Protein AF-A0A3M1SWK0-F1 (afdb_monomer_lite)

Foldseek 3Di:
DDPVVVVVVVVVVVVVVVVVVVVVVVVVVVVVVCVVVVNFFFKWKFKFFLVLLVVVLVLLVVVVVLLPDPPLQQPDDPVSNVDDLDCVVVSVQSVVQVVVDVDRMTIGIDTNVVLVVVLVSCVVCQVRQVSSVRDPPPNVVRVNVRSVVTGGPDPPPPPPVPPDD

Sequence (165 aa):
MSRKRRQRSTAIRKRVEKKQREQAKAAKRKAKAARAAGELGGIVRMRLRRAAASGAVAQIAAFEERLSEKGAIRGWSLDDLAQDWGLS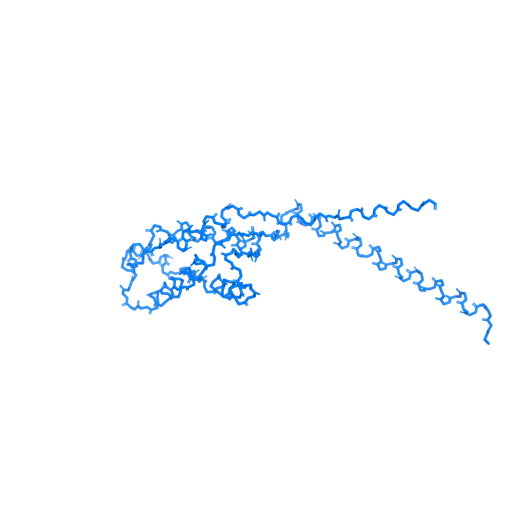WLRALLEEALRADPGDLLEVELPEVAKTELTDRLSVLDPAAPGLGIEWDEGLAEVAAAVRTAELLVEEDEEEDGAEG

Structure (mmCIF, N/CA/C/O backbone):
data_AF-A0A3M1SWK0-F1
#
_entry.id   AF-A0A3M1SWK0-F1
#
loop_
_atom_site.group_PDB
_atom_site.id
_atom_site.type_symbol
_atom_site.label_atom_id
_atom_site.label_alt_id
_atom_site.label_comp_id
_atom_site.label_asym_id
_atom_site.label_entity_id
_atom_site.label_seq_id
_atom_site.pdbx_PDB_ins_code
_atom_site.Cartn_x
_atom_site.Cartn_y
_atom_site.Cartn_z
_atom_site.occupancy
_atom_site.B_iso_or_equiv
_atom_site.auth_seq_id
_atom_site.auth_comp_id
_atom_site.auth_asym_id
_atom_site.auth_atom_id
_atom_site.pdbx_PDB_model_num
ATOM 1 N N . MET A 1 1 ? 48.286 -16.582 -41.135 1.00 54.12 1 MET A N 1
ATOM 2 C CA . MET A 1 1 ? 46.887 -17.076 -41.032 1.00 54.12 1 MET A CA 1
ATOM 3 C C . MET A 1 1 ? 46.121 -16.752 -42.313 1.00 54.12 1 MET A C 1
ATOM 5 O O . MET A 1 1 ? 46.119 -15.603 -42.729 1.00 54.12 1 MET A O 1
ATOM 9 N N . SER A 1 2 ? 45.490 -17.747 -42.947 1.00 53.59 2 SER A N 1
ATOM 10 C CA . SER A 1 2 ? 44.829 -17.602 -44.259 1.00 53.59 2 SER A CA 1
ATOM 11 C C . SER A 1 2 ? 43.528 -16.779 -44.196 1.00 53.59 2 SER A C 1
ATOM 13 O O . SER A 1 2 ? 42.690 -17.011 -43.320 1.00 53.59 2 SER A O 1
ATOM 15 N N . ARG A 1 3 ? 43.333 -15.852 -45.154 1.00 56.34 3 ARG A N 1
ATOM 16 C CA . ARG A 1 3 ? 42.149 -14.965 -45.292 1.00 56.34 3 ARG A CA 1
ATOM 17 C C . ARG A 1 3 ? 40.809 -15.724 -45.228 1.00 56.34 3 ARG A C 1
ATOM 19 O O . ARG A 1 3 ? 39.855 -15.219 -44.639 1.00 56.34 3 ARG A O 1
ATOM 26 N N . LYS A 1 4 ? 40.765 -16.975 -45.710 1.00 56.22 4 LYS A N 1
ATOM 27 C CA . LYS A 1 4 ? 39.582 -17.862 -45.648 1.00 56.22 4 LYS A CA 1
ATOM 28 C C . LYS A 1 4 ? 39.129 -18.201 -44.216 1.00 56.22 4 LYS A C 1
ATOM 30 O O . LYS A 1 4 ? 37.937 -18.381 -43.983 1.00 56.22 4 LYS A O 1
ATOM 35 N N . ARG A 1 5 ? 40.047 -18.271 -43.239 1.00 56.44 5 ARG A N 1
ATOM 36 C CA . ARG A 1 5 ? 39.720 -18.579 -41.829 1.00 56.44 5 ARG A CA 1
ATOM 37 C C . ARG A 1 5 ? 39.079 -17.383 -41.112 1.00 56.44 5 ARG A C 1
ATOM 39 O O . ARG A 1 5 ? 38.152 -17.573 -40.333 1.00 56.44 5 ARG A O 1
ATOM 46 N N . ARG A 1 6 ? 39.521 -16.157 -41.425 1.00 56.56 6 ARG A N 1
ATOM 47 C CA . ARG A 1 6 ? 38.941 -14.913 -40.880 1.00 56.56 6 ARG A CA 1
ATOM 48 C C . ARG A 1 6 ? 37.515 -14.665 -41.389 1.00 56.56 6 ARG A C 1
ATOM 50 O O . ARG A 1 6 ? 36.659 -14.344 -40.578 1.00 56.56 6 ARG A O 1
ATOM 57 N N . GLN A 1 7 ? 37.238 -14.909 -42.675 1.00 60.22 7 GLN A N 1
ATOM 58 C CA . GLN A 1 7 ? 35.884 -14.786 -43.248 1.00 60.22 7 GLN A CA 1
ATOM 59 C C . GLN A 1 7 ? 34.868 -15.783 -42.662 1.00 60.22 7 GLN A C 1
ATOM 61 O O . GLN A 1 7 ? 33.708 -15.434 -42.454 1.00 60.22 7 GLN A O 1
ATOM 66 N N . ARG A 1 8 ? 35.284 -17.023 -42.368 1.00 59.22 8 ARG A N 1
ATOM 67 C CA . ARG A 1 8 ? 34.397 -18.022 -41.742 1.00 59.22 8 ARG A CA 1
ATOM 68 C C . ARG A 1 8 ? 34.037 -17.660 -40.294 1.00 59.22 8 ARG A C 1
ATOM 70 O O . ARG A 1 8 ? 32.902 -17.881 -39.889 1.00 59.22 8 ARG A O 1
ATOM 77 N N . SER A 1 9 ? 34.965 -17.062 -39.545 1.00 61.34 9 SER A N 1
ATOM 78 C CA . SER A 1 9 ? 34.740 -16.627 -38.157 1.00 61.34 9 SER A CA 1
ATOM 79 C C . SER A 1 9 ? 33.721 -15.479 -38.055 1.00 61.34 9 SER A C 1
ATOM 81 O O . SER A 1 9 ? 32.791 -15.536 -37.251 1.00 61.34 9 SER A O 1
ATOM 83 N N . THR A 1 10 ? 33.808 -14.479 -38.938 1.00 67.00 10 THR A N 1
ATOM 84 C CA . THR A 1 10 ? 32.836 -13.373 -38.986 1.00 67.00 10 THR A CA 1
ATOM 85 C C . THR A 1 10 ? 31.445 -13.817 -39.435 1.00 67.00 10 THR A C 1
ATOM 87 O O . THR A 1 10 ? 30.453 -13.326 -38.900 1.00 67.00 10 THR A O 1
ATOM 90 N N . ALA A 1 11 ? 31.343 -14.777 -40.359 1.00 70.69 11 ALA A N 1
ATOM 91 C CA . ALA A 1 11 ? 30.054 -15.330 -40.780 1.00 70.69 11 ALA A CA 1
ATOM 92 C C . ALA A 1 11 ? 29.336 -16.097 -39.652 1.00 70.69 11 ALA A C 1
ATOM 94 O O . ALA A 1 11 ? 28.117 -15.996 -39.516 1.00 70.69 11 ALA A O 1
ATOM 95 N N . ILE A 1 12 ? 30.083 -16.831 -38.819 1.00 71.50 12 ILE A N 1
ATOM 96 C CA . ILE A 1 12 ? 29.536 -17.528 -37.645 1.00 71.50 12 ILE A CA 1
ATOM 97 C C . ILE A 1 12 ? 29.065 -16.513 -36.599 1.00 71.50 12 ILE A C 1
ATOM 99 O O . ILE A 1 12 ? 27.934 -16.616 -36.128 1.00 71.50 12 ILE A O 1
ATOM 103 N N . ARG A 1 13 ? 29.875 -15.487 -36.303 1.00 70.44 13 ARG A N 1
ATOM 104 C CA . ARG A 1 13 ? 29.518 -14.427 -35.346 1.00 70.44 13 ARG A CA 1
ATOM 105 C C . ARG A 1 13 ? 28.229 -13.705 -35.744 1.00 70.44 13 ARG A C 1
ATOM 107 O O . ARG A 1 13 ? 27.320 -13.609 -34.928 1.00 70.44 13 ARG A O 1
ATOM 114 N N . LYS A 1 14 ? 28.096 -13.309 -37.016 1.00 75.12 14 LYS A N 1
ATOM 115 C CA . LYS A 1 14 ? 26.876 -12.662 -37.534 1.00 75.12 14 LYS A CA 1
ATOM 116 C C . LYS A 1 14 ? 25.635 -13.553 -37.428 1.00 75.12 14 LYS A C 1
ATOM 118 O O . LYS A 1 14 ? 24.549 -13.057 -37.151 1.00 75.12 14 LYS A O 1
ATOM 123 N N . ARG A 1 15 ? 25.773 -14.869 -37.632 1.00 77.69 15 ARG A N 1
ATOM 124 C CA . ARG A 1 15 ? 24.654 -15.818 -37.488 1.00 77.69 15 ARG A CA 1
ATOM 125 C C . ARG A 1 15 ? 24.228 -16.003 -36.035 1.00 77.69 15 ARG A C 1
ATOM 127 O O . ARG A 1 15 ? 23.032 -16.071 -35.777 1.00 77.69 15 ARG A O 1
ATOM 134 N N . VAL A 1 16 ? 25.182 -16.076 -35.108 1.00 73.94 16 VAL A N 1
ATOM 135 C CA . VAL A 1 16 ? 24.893 -16.161 -33.668 1.00 73.94 16 VAL A CA 1
ATOM 136 C C . VAL A 1 16 ? 24.201 -14.887 -33.192 1.00 73.94 16 VAL A C 1
ATOM 138 O O . VAL A 1 16 ? 23.164 -14.972 -32.547 1.00 73.94 16 VAL A O 1
ATOM 141 N N . GLU A 1 17 ? 24.708 -13.722 -33.591 1.00 74.44 17 GLU A N 1
ATOM 142 C CA . GLU A 1 17 ? 24.119 -12.430 -33.238 1.00 74.44 17 GLU A CA 1
ATOM 143 C C . GLU A 1 17 ? 22.707 -12.268 -33.820 1.00 74.44 17 GLU A C 1
ATOM 145 O O . GLU A 1 17 ? 21.780 -11.888 -33.109 1.00 74.44 17 GLU A O 1
ATOM 150 N N . LYS A 1 18 ? 22.500 -12.660 -35.085 1.00 81.50 18 LYS A N 1
ATOM 151 C CA . LYS A 1 18 ? 21.164 -12.692 -35.695 1.00 81.50 18 LYS A CA 1
ATOM 152 C C . LYS A 1 18 ? 20.212 -13.610 -34.923 1.00 81.50 18 LYS A C 1
ATOM 154 O O . LYS A 1 18 ? 19.096 -13.201 -34.620 1.00 81.50 18 LYS A O 1
ATOM 159 N N . LYS A 1 19 ? 20.659 -14.815 -34.556 1.00 79.25 19 LYS A N 1
ATOM 160 C CA . LYS A 1 19 ? 19.848 -15.780 -33.800 1.00 79.25 19 LYS A CA 1
ATOM 161 C C . LYS A 1 19 ? 19.494 -15.260 -32.402 1.00 79.25 19 LYS A C 1
ATOM 163 O O . LYS A 1 19 ? 18.366 -15.446 -31.965 1.00 79.25 19 LYS A O 1
ATOM 168 N N . GLN A 1 20 ? 20.420 -14.580 -31.726 1.00 71.25 20 GLN A N 1
ATOM 169 C CA . GLN A 1 20 ? 20.163 -13.938 -30.432 1.00 71.25 20 GLN A CA 1
ATOM 170 C C . GLN A 1 20 ? 19.154 -12.791 -30.556 1.00 71.25 20 GLN A C 1
ATOM 172 O O . GLN A 1 20 ? 18.222 -12.717 -29.760 1.00 71.25 20 GLN A O 1
ATOM 177 N N . ARG A 1 21 ? 19.268 -11.946 -31.590 1.00 75.00 21 ARG A N 1
ATOM 178 C CA . ARG A 1 21 ? 18.282 -10.886 -31.865 1.00 75.00 21 ARG A CA 1
ATOM 179 C C . ARG A 1 21 ? 16.893 -11.459 -32.156 1.00 75.00 21 ARG A C 1
ATOM 181 O O . ARG A 1 21 ? 15.901 -10.939 -31.658 1.00 75.00 21 ARG A O 1
ATOM 188 N N . GLU A 1 22 ? 16.802 -12.539 -32.929 1.00 79.19 22 GLU A N 1
ATOM 189 C CA . GLU A 1 22 ? 15.527 -13.216 -33.208 1.00 79.19 22 GLU A CA 1
ATOM 190 C C . GLU A 1 22 ? 14.927 -13.862 -31.951 1.00 79.19 22 GLU A C 1
ATOM 192 O O . GLU A 1 22 ? 13.721 -13.758 -31.731 1.00 79.19 22 GLU A O 1
ATOM 197 N N . GLN A 1 23 ? 15.753 -14.453 -31.083 1.00 69.62 23 GLN A N 1
ATOM 198 C CA . GLN A 1 23 ? 15.316 -14.979 -29.786 1.00 69.62 23 GLN A CA 1
ATOM 199 C C . GLN A 1 23 ? 14.829 -13.872 -28.846 1.00 69.62 23 GLN A C 1
ATOM 201 O O . GLN A 1 23 ? 13.775 -14.028 -28.233 1.00 69.62 23 GLN A O 1
ATOM 206 N N . ALA A 1 24 ? 15.529 -12.737 -28.783 1.00 67.31 24 ALA A N 1
ATOM 207 C CA . ALA A 1 24 ? 15.104 -11.576 -28.004 1.00 67.31 24 ALA A CA 1
ATOM 208 C C . ALA A 1 24 ? 13.767 -11.015 -28.515 1.00 67.31 24 ALA A C 1
ATOM 210 O O . ALA A 1 24 ? 12.853 -10.771 -27.730 1.00 67.31 24 ALA A O 1
ATOM 211 N N . LYS A 1 25 ? 13.598 -10.897 -29.840 1.00 76.50 25 LYS A N 1
ATOM 212 C CA . LYS A 1 25 ? 12.324 -10.487 -30.454 1.00 76.50 25 LYS A CA 1
ATOM 213 C C . LYS A 1 25 ? 11.194 -11.479 -30.159 1.00 76.50 25 LYS A C 1
ATOM 215 O O . LYS A 1 25 ? 10.073 -11.059 -29.888 1.00 76.50 25 LYS A O 1
ATOM 220 N N . ALA A 1 26 ? 11.468 -12.783 -30.183 1.00 72.75 26 ALA A N 1
ATOM 221 C CA . ALA A 1 26 ? 10.481 -13.808 -29.844 1.00 72.75 26 ALA A CA 1
ATOM 222 C C . ALA A 1 26 ? 10.094 -13.778 -28.355 1.00 72.75 26 ALA A C 1
ATOM 224 O O . ALA A 1 26 ? 8.915 -13.921 -28.035 1.00 72.75 26 ALA A O 1
ATOM 225 N N . ALA A 1 27 ? 11.055 -13.545 -27.457 1.00 64.75 27 ALA A N 1
ATOM 226 C CA . ALA A 1 27 ? 10.805 -13.374 -26.028 1.00 64.75 27 ALA A CA 1
ATOM 227 C C . ALA A 1 27 ? 9.948 -12.128 -25.752 1.00 64.75 27 ALA A C 1
ATOM 229 O O . ALA A 1 27 ? 8.934 -12.237 -25.067 1.00 64.75 27 ALA A O 1
ATOM 230 N N . LYS A 1 28 ? 10.271 -10.984 -26.376 1.00 69.06 28 LYS A N 1
ATOM 231 C CA . LYS A 1 28 ? 9.461 -9.755 -26.292 1.00 69.06 28 LYS A CA 1
ATOM 232 C C . LYS A 1 28 ? 8.027 -9.970 -26.785 1.00 69.06 28 LYS A C 1
ATOM 234 O O . LYS A 1 28 ? 7.074 -9.588 -26.115 1.00 69.06 28 LYS A O 1
ATOM 239 N N . ARG A 1 29 ? 7.846 -10.644 -27.927 1.00 71.06 29 ARG A N 1
ATOM 240 C CA . ARG A 1 29 ? 6.508 -10.968 -28.459 1.00 71.06 29 ARG A CA 1
ATOM 241 C C . ARG A 1 29 ? 5.717 -11.895 -27.535 1.00 71.06 29 ARG A C 1
ATOM 243 O O . ARG A 1 29 ? 4.519 -11.690 -27.381 1.00 71.06 29 ARG A O 1
ATOM 250 N N . LYS A 1 30 ? 6.370 -12.880 -26.908 1.00 66.69 30 LYS A N 1
ATOM 251 C CA . LYS A 1 30 ? 5.734 -13.750 -25.907 1.00 66.69 30 LYS A CA 1
ATOM 252 C C . LYS A 1 30 ? 5.329 -12.984 -24.652 1.00 66.69 30 LYS A C 1
ATOM 254 O O . LYS A 1 30 ? 4.212 -13.169 -24.196 1.00 66.69 30 LYS A O 1
ATOM 259 N N . ALA A 1 31 ? 6.184 -12.097 -24.147 1.00 57.41 31 ALA A N 1
ATOM 260 C CA . ALA A 1 31 ? 5.849 -11.244 -23.010 1.00 57.41 31 ALA A CA 1
ATOM 261 C C . ALA A 1 31 ? 4.663 -10.317 -23.328 1.00 57.41 31 ALA A C 1
ATOM 263 O O . ALA A 1 31 ? 3.749 -10.195 -22.522 1.00 57.41 31 ALA A O 1
ATOM 264 N N . LYS A 1 32 ? 4.617 -9.740 -24.538 1.00 59.53 32 LYS A N 1
ATOM 265 C CA . LYS A 1 32 ? 3.481 -8.930 -25.009 1.00 59.53 32 LYS A CA 1
ATOM 266 C C . LYS A 1 32 ? 2.191 -9.744 -25.136 1.00 59.53 32 LYS A C 1
ATOM 268 O O . LYS A 1 32 ? 1.137 -9.265 -24.738 1.00 59.53 32 LYS A O 1
ATOM 273 N N . ALA A 1 33 ? 2.269 -10.965 -25.663 1.00 59.84 33 ALA A N 1
ATOM 274 C CA . ALA A 1 33 ? 1.118 -11.861 -25.762 1.00 59.84 33 ALA A CA 1
ATOM 275 C C . ALA A 1 33 ? 0.611 -12.301 -24.379 1.00 59.84 33 ALA A C 1
ATOM 277 O O . ALA A 1 33 ? -0.592 -12.306 -24.163 1.00 59.84 33 ALA A O 1
ATOM 278 N N . ALA A 1 34 ? 1.512 -12.589 -23.438 1.00 56.72 34 ALA A N 1
ATOM 279 C CA . ALA A 1 34 ? 1.168 -12.912 -22.056 1.00 56.72 34 ALA A CA 1
ATOM 280 C C . ALA A 1 34 ? 0.578 -11.701 -21.309 1.00 56.72 34 ALA A C 1
ATOM 282 O O . ALA A 1 34 ? -0.419 -11.855 -20.618 1.00 56.72 34 ALA A O 1
ATOM 283 N N . ARG A 1 35 ? 1.100 -10.479 -21.515 1.00 55.66 35 ARG A N 1
ATOM 284 C CA . ARG A 1 35 ? 0.473 -9.232 -21.024 1.00 55.66 35 ARG A CA 1
ATOM 285 C C . ARG A 1 35 ? -0.938 -9.048 -21.608 1.00 55.66 35 ARG A C 1
ATOM 287 O O . ARG A 1 35 ? -1.873 -8.784 -20.867 1.00 55.66 35 ARG A O 1
ATOM 294 N N . ALA A 1 36 ? -1.120 -9.256 -22.915 1.00 55.00 36 ALA A N 1
ATOM 295 C CA . ALA A 1 36 ? -2.433 -9.172 -23.571 1.00 55.00 36 ALA A CA 1
ATOM 296 C C . ALA A 1 36 ? -3.411 -10.283 -23.139 1.00 55.00 36 ALA A C 1
ATOM 298 O O . ALA A 1 36 ? -4.621 -10.092 -23.205 1.00 55.00 36 ALA A O 1
ATOM 299 N N . ALA A 1 37 ? -2.889 -11.430 -22.700 1.00 58.03 37 ALA A N 1
ATOM 300 C CA . ALA A 1 37 ? -3.657 -12.537 -22.139 1.00 58.03 37 ALA A CA 1
ATOM 301 C C . ALA A 1 37 ? -3.908 -12.396 -20.622 1.00 58.03 37 ALA A C 1
ATOM 303 O O . ALA A 1 37 ? -4.570 -13.253 -20.045 1.00 58.03 37 ALA A O 1
ATOM 304 N N . GLY A 1 38 ? -3.393 -11.338 -19.976 1.00 53.44 38 GLY A N 1
ATOM 305 C CA . GLY A 1 38 ? -3.506 -11.130 -18.526 1.00 53.44 38 GLY A CA 1
ATOM 306 C C . GLY A 1 38 ? -2.626 -12.059 -17.678 1.00 53.44 38 GLY A C 1
ATOM 307 O O . GLY A 1 38 ? -2.827 -12.168 -16.475 1.00 53.44 38 GLY A O 1
ATOM 308 N N . GLU A 1 39 ? -1.655 -12.742 -18.288 1.00 56.00 39 GLU A N 1
ATOM 309 C CA . GLU A 1 39 ? -0.776 -13.730 -17.643 1.00 56.00 39 GLU A CA 1
ATOM 310 C C . GLU A 1 39 ? 0.497 -13.106 -17.038 1.00 56.00 39 GLU A C 1
ATOM 312 O O . GLU A 1 39 ? 1.141 -13.703 -16.178 1.00 56.00 39 GLU A O 1
ATOM 317 N N . LEU A 1 40 ? 0.871 -11.899 -17.476 1.00 54.34 40 LEU A N 1
ATOM 318 C CA . LEU A 1 40 ? 1.930 -11.087 -16.872 1.00 54.34 40 LEU A CA 1
ATOM 319 C C . LEU A 1 40 ? 1.309 -9.770 -16.409 1.00 54.34 40 LEU A C 1
ATOM 321 O O . LEU A 1 40 ? 1.004 -8.922 -17.246 1.00 54.34 40 LEU A O 1
ATOM 325 N N . GLY A 1 41 ? 1.133 -9.604 -15.096 1.00 61.28 41 GLY A N 1
ATOM 326 C CA . GLY A 1 41 ? 0.711 -8.326 -14.521 1.00 61.28 41 GLY A CA 1
ATOM 327 C C . GLY A 1 41 ? 1.698 -7.213 -14.881 1.00 61.28 41 GLY A C 1
ATOM 328 O O . GLY A 1 41 ? 2.910 -7.445 -14.946 1.00 61.28 41 GLY A O 1
ATOM 329 N N . GLY A 1 42 ? 1.186 -6.016 -15.161 1.00 75.81 42 GLY A N 1
ATOM 330 C CA . GLY A 1 42 ? 2.013 -4.838 -15.399 1.00 75.81 42 GLY A CA 1
ATOM 331 C C . GLY A 1 42 ? 2.762 -4.372 -14.149 1.00 75.81 42 GLY A C 1
ATOM 332 O O . GLY A 1 42 ? 2.546 -4.885 -13.052 1.00 75.81 42 GLY A O 1
ATOM 333 N N . ILE A 1 43 ? 3.636 -3.378 -14.301 1.00 83.38 43 ILE A N 1
ATOM 334 C CA . ILE A 1 43 ? 4.117 -2.571 -13.171 1.00 83.38 43 ILE A CA 1
ATOM 335 C C . ILE A 1 43 ? 3.315 -1.279 -13.197 1.00 83.38 43 ILE A C 1
ATOM 337 O O . ILE A 1 43 ? 3.177 -0.657 -14.250 1.00 83.38 43 ILE A O 1
ATOM 341 N N . VAL A 1 44 ? 2.774 -0.887 -12.054 1.00 85.94 44 VAL A N 1
ATOM 342 C CA . VAL A 1 44 ? 2.114 0.400 -11.880 1.00 85.94 44 VAL A CA 1
ATOM 343 C C . VAL A 1 44 ? 2.995 1.315 -11.048 1.00 85.94 44 VAL A C 1
ATOM 345 O O . VAL A 1 44 ? 3.739 0.858 -10.178 1.00 85.94 44 VAL A O 1
ATOM 348 N N . ARG A 1 45 ? 2.889 2.614 -11.300 1.00 90.25 45 ARG A N 1
ATOM 349 C CA . ARG A 1 45 ? 3.554 3.646 -10.516 1.00 90.25 45 ARG A CA 1
ATOM 350 C C . ARG A 1 45 ? 2.518 4.466 -9.771 1.00 90.25 45 ARG A C 1
ATOM 352 O O . ARG A 1 45 ? 1.573 4.979 -10.368 1.00 90.25 45 ARG A O 1
ATOM 359 N N . MET A 1 46 ? 2.716 4.602 -8.468 1.00 90.50 46 MET A N 1
ATOM 360 C CA . MET A 1 46 ? 1.968 5.524 -7.625 1.00 90.50 46 MET A CA 1
ATOM 361 C C . MET A 1 46 ? 2.867 6.668 -7.165 1.00 90.50 46 MET A C 1
ATOM 363 O O . MET A 1 46 ? 4.080 6.510 -7.020 1.00 90.50 46 MET A O 1
ATOM 367 N N . ARG A 1 47 ? 2.256 7.829 -6.940 1.00 91.25 47 ARG A N 1
ATOM 368 C CA . ARG A 1 47 ? 2.926 9.027 -6.438 1.00 91.25 47 ARG A CA 1
ATOM 369 C C . ARG A 1 47 ? 2.290 9.438 -5.125 1.00 91.25 47 ARG A C 1
ATOM 371 O O . ARG A 1 47 ? 1.069 9.540 -5.057 1.00 91.25 47 ARG A O 1
ATOM 378 N N . LEU A 1 48 ? 3.107 9.694 -4.113 1.00 91.88 48 LEU A N 1
ATOM 379 C CA . LEU A 1 48 ? 2.632 10.101 -2.794 1.00 91.88 48 LEU A CA 1
ATOM 380 C C . LEU A 1 48 ? 3.614 11.046 -2.114 1.00 91.88 48 LEU A C 1
ATOM 382 O O . LEU A 1 48 ? 4.817 11.004 -2.374 1.00 91.88 48 LEU A O 1
ATOM 386 N N . ARG A 1 49 ? 3.112 11.901 -1.222 1.00 93.25 49 ARG A N 1
ATOM 387 C CA . ARG A 1 49 ? 3.972 12.784 -0.434 1.00 93.25 49 ARG A CA 1
ATOM 388 C C . ARG A 1 49 ? 4.819 11.965 0.535 1.00 93.25 49 ARG A C 1
ATOM 390 O O . ARG A 1 49 ? 4.347 11.020 1.166 1.00 93.25 49 ARG A O 1
ATOM 397 N N . ARG A 1 50 ? 6.064 12.391 0.738 1.00 92.88 50 ARG A N 1
ATOM 398 C CA . ARG A 1 50 ? 6.995 11.789 1.699 1.00 92.88 50 ARG A CA 1
ATOM 399 C C . ARG A 1 50 ? 6.405 11.702 3.106 1.00 92.88 50 ARG A C 1
ATOM 401 O O . ARG A 1 50 ? 6.543 10.681 3.774 1.00 92.88 50 ARG A O 1
ATOM 408 N N . ALA A 1 51 ? 5.734 12.769 3.541 1.00 91.81 51 ALA A N 1
ATOM 409 C CA . ALA A 1 51 ? 5.065 12.818 4.837 1.00 91.81 51 ALA A CA 1
ATOM 410 C C . ALA A 1 51 ? 4.003 11.715 4.970 1.00 91.81 51 ALA A C 1
ATOM 412 O O . ALA A 1 51 ? 3.959 11.034 5.992 1.00 91.81 51 ALA A O 1
ATOM 413 N N . ALA A 1 52 ? 3.219 11.480 3.915 1.00 91.31 52 ALA A N 1
ATOM 414 C CA . ALA A 1 52 ? 2.215 10.425 3.894 1.00 91.31 52 ALA A CA 1
ATOM 415 C C . ALA A 1 52 ? 2.836 9.027 3.896 1.00 91.31 52 ALA A C 1
ATOM 417 O O . ALA A 1 52 ? 2.392 8.172 4.654 1.00 91.31 52 ALA A O 1
ATOM 418 N N . ALA A 1 53 ? 3.911 8.806 3.132 1.00 91.75 53 ALA A N 1
ATOM 419 C CA . ALA A 1 53 ? 4.649 7.543 3.167 1.00 91.75 53 ALA A CA 1
ATOM 420 C C . ALA A 1 53 ? 5.207 7.246 4.568 1.00 91.75 53 ALA A C 1
ATOM 422 O O . ALA A 1 53 ? 5.069 6.134 5.073 1.00 91.75 53 ALA A O 1
ATOM 423 N N . SER A 1 54 ? 5.800 8.249 5.222 1.00 92.31 54 SER A N 1
ATOM 424 C CA . SER A 1 54 ? 6.313 8.110 6.587 1.00 92.31 54 SER A CA 1
ATOM 425 C C . SER A 1 54 ? 5.200 7.846 7.604 1.00 92.31 54 SER A C 1
ATOM 427 O O . SER A 1 54 ? 5.392 7.028 8.503 1.00 92.31 54 SER A O 1
ATOM 429 N N . GLY A 1 55 ? 4.058 8.531 7.480 1.00 91.06 55 GLY A N 1
ATOM 430 C CA . GLY A 1 55 ? 2.883 8.293 8.321 1.00 91.06 55 GLY A CA 1
ATOM 431 C C . GLY A 1 55 ? 2.352 6.872 8.143 1.00 91.06 55 GLY A C 1
ATOM 432 O O . GLY A 1 55 ? 2.232 6.131 9.115 1.00 91.06 55 GLY A O 1
ATOM 433 N N . ALA A 1 56 ? 2.172 6.441 6.893 1.00 90.75 56 ALA A N 1
ATOM 434 C CA . ALA A 1 56 ? 1.705 5.100 6.564 1.00 90.75 56 ALA A CA 1
ATOM 435 C C . ALA A 1 56 ? 2.632 3.998 7.104 1.00 90.75 56 ALA A C 1
ATOM 437 O O . ALA A 1 56 ? 2.146 3.002 7.632 1.00 90.75 56 ALA A O 1
ATOM 438 N N . VAL A 1 57 ? 3.961 4.175 7.048 1.00 92.12 57 VAL A N 1
ATOM 439 C CA . VAL A 1 57 ? 4.923 3.232 7.656 1.00 92.12 57 VAL A CA 1
ATOM 440 C C . VAL A 1 57 ? 4.673 3.068 9.157 1.00 92.12 57 VAL A C 1
ATOM 442 O O . VAL A 1 57 ? 4.630 1.938 9.651 1.00 92.12 57 VAL A O 1
ATOM 445 N N . ALA A 1 58 ? 4.482 4.174 9.881 1.00 88.44 58 ALA A N 1
ATOM 446 C CA . ALA A 1 58 ? 4.223 4.143 11.318 1.00 88.44 58 ALA A CA 1
ATOM 447 C C . ALA A 1 58 ? 2.875 3.479 11.643 1.00 88.44 58 ALA A C 1
ATOM 449 O O . ALA A 1 58 ? 2.786 2.674 12.569 1.00 88.44 58 ALA A O 1
ATOM 450 N N . GLN A 1 59 ? 1.841 3.767 10.854 1.00 86.12 59 GLN A N 1
ATOM 451 C CA . GLN A 1 59 ? 0.511 3.193 11.042 1.00 86.12 59 GLN A CA 1
ATOM 452 C C . GLN A 1 59 ? 0.459 1.702 10.744 1.00 86.12 59 GLN A C 1
ATOM 454 O O . GLN A 1 59 ? -0.137 0.955 11.513 1.00 86.12 59 GLN A O 1
ATOM 459 N N . ILE A 1 60 ? 1.102 1.258 9.661 1.00 88.50 60 ILE A N 1
ATOM 460 C CA . ILE A 1 60 ? 1.202 -0.165 9.333 1.00 88.50 60 ILE A CA 1
ATOM 461 C C . ILE A 1 60 ? 1.910 -0.907 10.471 1.00 88.50 60 ILE A C 1
ATOM 463 O O . ILE A 1 60 ? 1.435 -1.953 10.905 1.00 88.50 60 ILE A O 1
ATOM 467 N N . ALA A 1 61 ? 3.001 -0.348 11.003 1.00 86.81 61 ALA A N 1
ATOM 468 C CA . ALA A 1 61 ? 3.696 -0.943 12.140 1.00 86.81 61 ALA A CA 1
ATOM 469 C C . ALA A 1 61 ? 2.799 -1.036 13.389 1.00 86.81 61 ALA A C 1
ATOM 471 O O . ALA A 1 61 ? 2.735 -2.094 14.009 1.00 86.81 61 ALA A O 1
ATOM 472 N N . ALA A 1 62 ? 2.068 0.033 13.722 1.00 82.62 62 ALA A N 1
ATOM 473 C CA . ALA A 1 62 ? 1.136 0.045 14.851 1.00 82.62 62 ALA A CA 1
ATOM 4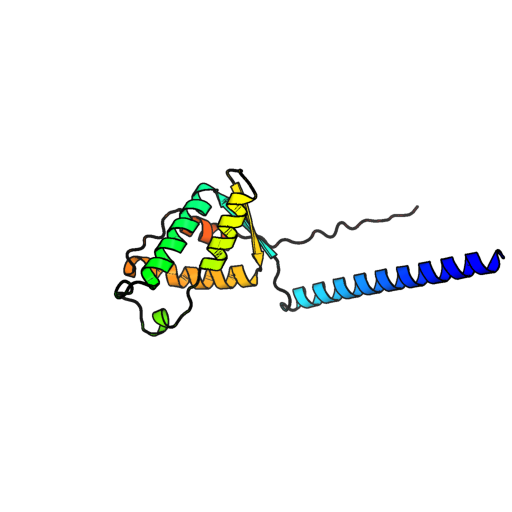74 C C . ALA A 1 62 ? -0.039 -0.933 14.659 1.00 82.62 62 ALA A C 1
ATOM 476 O O . ALA A 1 62 ? -0.498 -1.553 15.617 1.00 82.62 62 ALA A O 1
ATOM 477 N N . PHE A 1 63 ? -0.523 -1.088 13.425 1.00 82.38 63 PHE A N 1
ATOM 478 C CA . PHE A 1 63 ? -1.550 -2.062 13.069 1.00 82.38 63 PHE A CA 1
ATOM 479 C C . PHE A 1 63 ? -1.068 -3.496 13.288 1.00 82.38 63 PHE A C 1
ATOM 481 O O . PHE A 1 63 ? -1.744 -4.268 13.966 1.00 82.38 63 PHE A O 1
ATOM 488 N N . GLU A 1 64 ? 0.115 -3.841 12.779 1.00 82.00 64 GLU A N 1
ATOM 489 C CA . GLU A 1 64 ? 0.686 -5.181 12.944 1.00 82.00 64 GLU A CA 1
ATOM 490 C C . GLU A 1 64 ? 1.015 -5.494 14.411 1.00 82.00 64 GLU A C 1
ATOM 492 O O . GLU A 1 64 ? 0.766 -6.608 14.875 1.00 82.00 64 GLU A O 1
ATOM 497 N N . GLU A 1 65 ? 1.503 -4.507 15.170 1.00 81.06 65 GLU A N 1
ATOM 498 C CA . GLU A 1 65 ? 1.708 -4.640 16.616 1.00 81.06 65 GLU A CA 1
ATOM 499 C C . GLU A 1 65 ? 0.386 -4.951 17.328 1.00 81.06 65 GLU A C 1
ATOM 501 O O . GLU A 1 65 ? 0.299 -5.937 18.061 1.00 81.06 65 GLU A O 1
ATOM 506 N N . ARG A 1 66 ? -0.682 -4.201 17.039 1.00 77.69 66 ARG A N 1
ATOM 507 C CA . ARG A 1 66 ? -2.003 -4.436 17.642 1.00 77.69 66 ARG A CA 1
ATOM 508 C C . ARG A 1 66 ? -2.624 -5.761 17.236 1.00 77.69 66 ARG A C 1
ATOM 510 O O . ARG A 1 66 ? -3.219 -6.416 18.083 1.00 77.69 66 ARG A O 1
ATOM 517 N N . LEU A 1 67 ? -2.463 -6.206 15.990 1.00 75.25 67 LEU A N 1
ATOM 518 C CA . LEU A 1 67 ? -2.907 -7.544 15.586 1.00 75.25 67 LEU A CA 1
ATOM 519 C C . LEU A 1 67 ? -2.241 -8.655 16.413 1.00 75.25 67 LEU A C 1
ATOM 521 O O . LEU A 1 67 ? -2.845 -9.705 16.631 1.00 75.25 67 LEU A O 1
ATOM 525 N N . SER A 1 68 ? -1.019 -8.425 16.900 1.00 75.06 68 SER A N 1
ATOM 526 C CA . SER A 1 68 ? -0.303 -9.372 17.759 1.00 75.06 68 SER A CA 1
ATOM 527 C C . SER A 1 68 ? -0.740 -9.331 19.235 1.00 75.06 68 SER A C 1
ATOM 529 O O . SER A 1 68 ? -0.471 -10.272 19.991 1.00 75.06 68 SER A O 1
ATOM 531 N N . GLU A 1 69 ? -1.449 -8.280 19.663 1.00 74.38 69 GLU A N 1
ATOM 532 C CA . GLU A 1 69 ? -1.911 -8.110 21.040 1.00 74.38 69 GLU A CA 1
ATOM 533 C C . GLU A 1 69 ? -3.190 -8.912 21.338 1.00 74.38 69 GLU A C 1
ATOM 535 O O . GLU A 1 69 ? -4.206 -8.857 20.637 1.00 74.38 69 GLU A O 1
ATOM 540 N N . LYS A 1 70 ? -3.194 -9.634 22.467 1.00 57.19 70 LYS A N 1
ATOM 541 C CA . LYS A 1 70 ? -4.379 -10.371 22.928 1.00 57.19 70 LYS A CA 1
ATOM 542 C C . LYS A 1 70 ? -5.503 -9.404 23.316 1.00 57.19 70 LYS A C 1
ATOM 544 O O . LYS A 1 70 ? -5.451 -8.788 24.375 1.00 57.19 70 LYS A O 1
ATOM 549 N N . GLY A 1 71 ? -6.563 -9.357 22.508 1.00 59.47 71 GLY A N 1
ATOM 550 C CA . GLY A 1 71 ? -7.795 -8.612 22.805 1.00 59.47 71 GLY A CA 1
ATOM 551 C C . GLY A 1 71 ? -7.957 -7.280 22.067 1.00 59.47 71 GLY A C 1
ATOM 552 O O . GLY A 1 71 ? -9.008 -6.659 22.214 1.00 59.47 71 GLY A O 1
ATOM 553 N N . ALA A 1 72 ? -6.985 -6.881 21.237 1.00 60.38 72 ALA A N 1
ATOM 554 C CA . ALA A 1 72 ? -7.059 -5.686 20.387 1.00 60.38 72 ALA A CA 1
ATOM 555 C C . ALA A 1 72 ? -8.103 -5.791 19.259 1.00 60.38 72 ALA A C 1
ATOM 557 O O . ALA A 1 72 ? -8.476 -4.803 18.642 1.00 60.38 72 ALA A O 1
ATOM 558 N N . ILE A 1 73 ? -8.614 -6.997 19.020 1.00 63.69 73 ILE A N 1
ATOM 559 C CA . ILE A 1 73 ? -9.370 -7.374 17.822 1.00 63.69 73 ILE A CA 1
ATOM 560 C C . ILE A 1 73 ? -10.883 -7.393 18.089 1.00 63.69 73 ILE A C 1
ATOM 562 O O . ILE A 1 73 ? -11.649 -8.209 17.574 1.00 63.69 73 ILE A O 1
ATOM 566 N N . ARG A 1 74 ? -11.319 -6.524 19.006 1.00 66.88 74 ARG A N 1
ATOM 567 C CA . ARG A 1 74 ? -12.679 -6.504 19.545 1.00 66.88 74 ARG A CA 1
ATOM 568 C C . ARG A 1 74 ? -13.639 -5.980 18.470 1.00 66.88 74 ARG A C 1
ATOM 570 O O . ARG A 1 74 ? -13.771 -4.780 18.283 1.00 66.88 74 ARG A O 1
ATOM 577 N N . GLY A 1 75 ? -14.319 -6.895 17.779 1.00 66.94 75 GLY A N 1
ATOM 578 C CA . GLY A 1 75 ? -15.247 -6.579 16.684 1.00 66.94 75 GLY A CA 1
ATOM 579 C C . GLY A 1 75 ? -14.919 -7.269 15.359 1.00 66.94 75 GLY A C 1
ATOM 580 O O . GLY A 1 75 ? -15.724 -7.197 14.440 1.00 66.94 75 GLY A O 1
ATOM 581 N N . TRP A 1 76 ? -13.784 -7.962 15.275 1.00 70.81 76 TRP A N 1
ATOM 582 C CA . TRP A 1 76 ? -13.423 -8.781 14.122 1.00 70.81 76 TRP A CA 1
ATOM 583 C C . TRP A 1 76 ? -14.033 -10.178 14.237 1.00 70.81 76 TRP A C 1
ATOM 585 O O . TRP A 1 76 ? -14.095 -10.760 15.326 1.00 70.81 76 TRP A O 1
ATOM 595 N N . SER A 1 77 ? -14.506 -10.713 13.114 1.00 66.56 77 SER A N 1
ATOM 596 C CA . SER A 1 77 ? -14.986 -12.089 13.023 1.00 66.56 77 SER A CA 1
ATOM 597 C C . SER A 1 77 ? -13.822 -13.086 13.074 1.00 66.56 77 SER A C 1
ATOM 599 O O . SER A 1 77 ? -12.652 -12.731 12.924 1.00 66.56 77 SER A O 1
ATOM 601 N N . LEU A 1 78 ? -14.133 -14.368 13.287 1.00 66.94 78 LEU A N 1
ATOM 602 C CA . LEU A 1 78 ? -13.126 -15.430 13.188 1.00 66.94 78 LEU A CA 1
ATOM 603 C C . LEU A 1 78 ? -12.531 -15.522 11.775 1.00 66.94 78 LEU A C 1
ATOM 605 O O . LEU A 1 78 ? -11.360 -15.866 11.649 1.00 66.94 78 LEU A O 1
ATOM 609 N N . ASP A 1 79 ? -13.310 -15.185 10.744 1.00 69.38 79 ASP A N 1
ATOM 610 C CA . ASP A 1 79 ? -12.835 -15.118 9.362 1.00 69.38 79 ASP A CA 1
ATOM 611 C C . ASP A 1 79 ? -11.868 -13.943 9.156 1.00 69.38 79 ASP A C 1
ATOM 613 O O . ASP A 1 79 ? -10.832 -14.123 8.523 1.00 69.38 79 ASP A O 1
ATOM 617 N N . ASP A 1 80 ? -12.136 -12.778 9.758 1.00 70.12 80 ASP A N 1
ATOM 618 C CA . ASP A 1 80 ? -11.218 -11.629 9.715 1.00 70.12 80 ASP A CA 1
ATOM 619 C C . ASP A 1 80 ? -9.899 -11.957 10.426 1.00 70.12 80 ASP A C 1
ATOM 621 O O . ASP A 1 80 ? -8.821 -11.610 9.963 1.00 70.12 80 ASP A O 1
ATOM 625 N N . LEU A 1 81 ? -9.959 -12.689 11.536 1.00 65.75 81 LEU A N 1
ATOM 626 C CA . LEU A 1 81 ? -8.779 -13.127 12.287 1.00 65.75 81 LEU A CA 1
ATOM 627 C C . LEU A 1 81 ? -7.961 -14.218 11.592 1.00 65.75 81 LEU A C 1
ATOM 629 O O . LEU A 1 81 ? -6.773 -14.366 11.872 1.00 65.75 81 LEU A O 1
ATOM 633 N N . ALA A 1 82 ? -8.600 -15.015 10.738 1.00 61.19 82 ALA A N 1
ATOM 634 C CA . ALA A 1 82 ? -7.943 -16.079 9.990 1.00 61.19 82 ALA A CA 1
ATOM 635 C C . ALA A 1 82 ? -7.198 -15.554 8.752 1.00 61.19 82 ALA A C 1
ATOM 637 O O . ALA A 1 82 ? -6.388 -16.286 8.178 1.00 61.19 82 ALA A O 1
ATOM 638 N N . GLN A 1 83 ? -7.471 -14.314 8.331 1.00 67.38 83 GLN A N 1
ATOM 639 C CA . GLN A 1 83 ? -6.819 -13.692 7.185 1.00 67.38 83 GLN A CA 1
ATOM 640 C C . GLN A 1 83 ? -5.438 -13.140 7.544 1.00 67.38 83 GLN A C 1
ATOM 642 O O . GLN A 1 83 ? -5.235 -12.497 8.574 1.00 67.38 83 GLN A O 1
ATOM 647 N N . ASP A 1 84 ? -4.486 -13.364 6.640 1.00 72.81 84 ASP A N 1
ATOM 648 C CA . ASP A 1 84 ? -3.196 -12.688 6.676 1.00 72.81 84 ASP A CA 1
ATOM 649 C C . ASP A 1 84 ? -3.348 -11.290 6.065 1.00 72.81 84 ASP A C 1
ATOM 651 O O . ASP A 1 84 ? -3.378 -11.109 4.843 1.00 72.81 84 ASP A O 1
ATOM 655 N N . TRP A 1 85 ? -3.489 -10.294 6.937 1.00 75.25 85 TRP A N 1
ATOM 656 C CA . TRP A 1 85 ? -3.586 -8.888 6.549 1.00 75.25 85 TRP A CA 1
ATOM 657 C 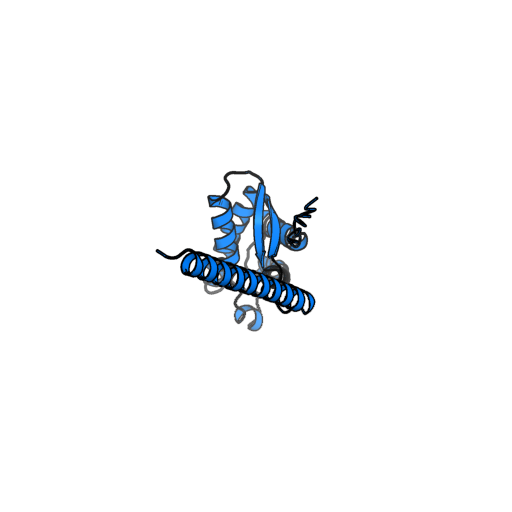C . TRP A 1 85 ? -2.244 -8.271 6.163 1.00 75.25 85 TRP A C 1
ATOM 659 O O . TRP A 1 85 ? -2.248 -7.128 5.714 1.00 75.25 85 TRP A O 1
ATOM 669 N N . GLY A 1 86 ? -1.131 -8.999 6.346 1.00 72.12 86 GLY A N 1
ATOM 670 C CA . GLY A 1 86 ? 0.251 -8.527 6.279 1.00 72.12 86 GLY A CA 1
ATOM 671 C C . GLY A 1 86 ? 0.471 -7.347 5.335 1.00 72.12 86 GLY A C 1
ATOM 672 O O . GLY A 1 86 ? 0.490 -7.494 4.111 1.00 72.12 86 GLY A O 1
ATOM 673 N N . LEU A 1 87 ? 0.664 -6.166 5.925 1.00 84.50 87 LEU A N 1
ATOM 674 C CA . LEU A 1 87 ? 1.017 -4.929 5.223 1.00 84.50 87 LEU A CA 1
ATOM 675 C C . LEU A 1 87 ? 2.531 -4.658 5.307 1.00 84.50 87 LEU A C 1
ATOM 677 O O . LEU A 1 87 ? 3.022 -3.682 4.741 1.00 84.50 87 LEU A O 1
ATOM 681 N N . SER A 1 88 ? 3.291 -5.538 5.965 1.00 86.88 88 SER A N 1
ATOM 682 C CA . SER A 1 88 ? 4.749 -5.478 6.105 1.00 86.88 88 SER A CA 1
ATOM 683 C C . SER A 1 88 ? 5.501 -5.340 4.779 1.00 86.88 88 SER A C 1
ATOM 685 O O . SER A 1 88 ? 6.505 -4.631 4.724 1.00 86.88 88 SER A O 1
ATOM 687 N N . TRP A 1 89 ? 5.015 -5.948 3.693 1.00 86.50 89 TRP A N 1
ATOM 688 C CA . TRP A 1 89 ? 5.609 -5.796 2.360 1.00 86.50 89 TRP A CA 1
ATOM 689 C C . TRP A 1 89 ? 5.436 -4.371 1.813 1.00 86.50 89 TRP A C 1
ATOM 691 O O . TRP A 1 89 ? 6.383 -3.809 1.266 1.00 86.50 89 TRP A O 1
ATOM 701 N N . LEU A 1 90 ? 4.262 -3.759 2.011 1.00 89.69 90 LEU A N 1
ATOM 702 C CA . LEU A 1 90 ? 3.995 -2.372 1.630 1.00 89.69 90 LEU A CA 1
ATOM 703 C C . LEU A 1 90 ? 4.852 -1.435 2.476 1.00 89.69 90 LEU A C 1
ATOM 705 O O . LEU A 1 90 ? 5.480 -0.522 1.947 1.00 89.69 90 LEU A O 1
ATOM 709 N N . ARG A 1 91 ? 4.930 -1.697 3.783 1.00 91.31 91 ARG A N 1
ATOM 710 C CA . ARG A 1 91 ? 5.802 -0.957 4.693 1.00 91.31 91 ARG A CA 1
ATOM 711 C C . ARG A 1 91 ? 7.261 -1.007 4.241 1.00 91.31 91 ARG A C 1
ATOM 713 O O . ARG A 1 91 ? 7.887 0.043 4.153 1.00 91.31 91 ARG A O 1
ATOM 720 N N . ALA A 1 92 ? 7.797 -2.190 3.941 1.00 91.00 92 ALA A N 1
ATOM 721 C CA . ALA A 1 92 ? 9.181 -2.347 3.491 1.00 91.00 92 ALA A CA 1
ATOM 722 C C . ALA A 1 92 ? 9.453 -1.563 2.198 1.00 91.00 92 ALA A C 1
ATOM 724 O O . ALA A 1 92 ? 10.477 -0.893 2.082 1.00 91.00 92 ALA A O 1
ATOM 725 N N . LEU A 1 93 ? 8.503 -1.597 1.267 1.00 90.88 93 LEU A N 1
ATOM 726 C CA . LEU A 1 93 ? 8.573 -0.894 -0.008 1.00 90.88 93 LEU A CA 1
ATOM 727 C C . LEU A 1 93 ? 8.504 0.639 0.164 1.00 90.88 93 LEU A C 1
ATOM 729 O O . LEU A 1 93 ? 9.269 1.363 -0.470 1.00 90.88 93 LEU A O 1
ATOM 733 N N . LEU A 1 94 ? 7.672 1.149 1.079 1.00 91.12 94 LEU A N 1
ATOM 734 C CA . LEU A 1 94 ? 7.650 2.575 1.437 1.00 91.12 94 LEU A CA 1
ATOM 735 C C . LEU A 1 94 ? 8.935 3.013 2.154 1.00 91.12 94 LEU A C 1
ATOM 737 O O . LEU A 1 94 ? 9.468 4.082 1.863 1.00 91.12 94 LEU A O 1
ATOM 741 N N . GLU A 1 95 ? 9.455 2.198 3.074 1.00 93.56 95 GLU A N 1
ATOM 742 C CA . GLU A 1 95 ? 10.729 2.458 3.751 1.00 93.56 95 GLU A CA 1
ATOM 743 C C . GLU A 1 95 ? 11.903 2.494 2.762 1.00 93.56 95 GLU A C 1
ATOM 745 O O . GLU A 1 95 ? 12.798 3.328 2.903 1.00 93.56 95 GLU A O 1
ATOM 750 N N . GLU A 1 96 ? 11.912 1.609 1.764 1.00 92.12 96 GLU A N 1
ATOM 75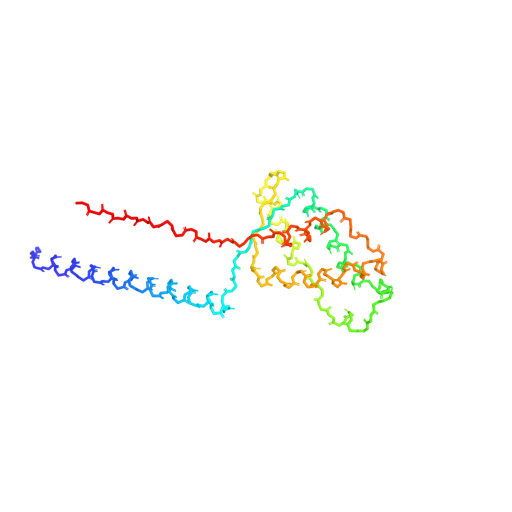1 C CA . GLU A 1 96 ? 12.908 1.615 0.693 1.00 92.12 96 GLU A CA 1
ATOM 752 C C . GLU A 1 96 ? 12.814 2.895 -0.143 1.00 92.12 96 GLU A C 1
ATOM 754 O O . GLU A 1 96 ? 13.822 3.585 -0.300 1.00 92.12 96 GLU A O 1
ATOM 759 N N . ALA A 1 97 ? 11.611 3.274 -0.584 1.00 89.81 97 ALA A N 1
ATOM 760 C CA . ALA A 1 97 ? 11.389 4.511 -1.334 1.00 89.81 97 ALA A CA 1
A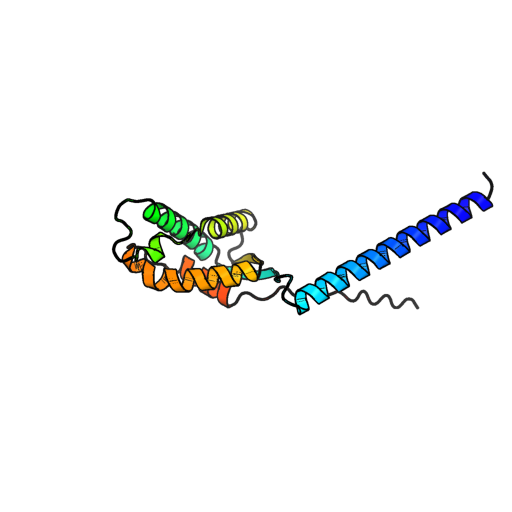TOM 761 C C . ALA A 1 97 ? 11.830 5.756 -0.544 1.00 89.81 97 ALA A C 1
ATOM 763 O O . ALA A 1 97 ? 12.521 6.627 -1.073 1.00 89.81 97 ALA A O 1
ATOM 764 N N . LEU A 1 98 ? 11.516 5.805 0.755 1.00 91.81 98 LEU A N 1
ATOM 765 C CA . LEU A 1 98 ? 11.943 6.872 1.661 1.00 91.81 98 LEU A CA 1
ATOM 766 C C . LEU A 1 98 ? 13.470 6.969 1.790 1.00 91.81 98 LEU A C 1
ATOM 768 O O . LEU A 1 98 ? 13.995 8.066 1.991 1.00 91.81 98 LEU A O 1
ATOM 772 N N . ARG A 1 99 ? 14.191 5.845 1.720 1.00 91.44 99 ARG A N 1
ATOM 773 C CA . ARG A 1 99 ? 15.664 5.828 1.761 1.00 91.44 99 ARG A CA 1
ATOM 774 C C . ARG A 1 99 ? 16.280 6.191 0.414 1.00 91.44 99 ARG A C 1
ATOM 776 O O . ARG A 1 99 ? 17.346 6.802 0.401 1.00 91.44 99 ARG A O 1
ATOM 783 N N . ALA A 1 100 ? 15.646 5.780 -0.681 1.00 86.62 100 ALA A N 1
ATOM 784 C CA . ALA A 1 100 ? 16.165 5.941 -2.032 1.00 86.62 100 ALA A CA 1
ATOM 785 C C . ALA A 1 100 ? 16.112 7.397 -2.517 1.00 86.62 100 ALA A C 1
ATOM 787 O O . ALA A 1 100 ? 17.072 7.860 -3.131 1.00 86.62 100 ALA A O 1
ATOM 788 N N . ASP A 1 101 ? 15.031 8.121 -2.214 1.00 82.00 101 ASP A N 1
ATOM 789 C CA . ASP A 1 101 ? 14.832 9.502 -2.660 1.00 82.00 101 ASP A CA 1
ATOM 790 C C . ASP A 1 101 ? 14.600 10.434 -1.458 1.00 82.00 101 ASP A C 1
ATOM 792 O O . ASP A 1 101 ? 13.693 10.175 -0.665 1.00 82.00 101 ASP A O 1
ATOM 796 N N . PRO A 1 102 ? 15.392 11.507 -1.264 1.00 80.44 102 PRO A N 1
ATOM 797 C CA . PRO A 1 102 ? 15.137 12.516 -0.236 1.00 80.44 102 PRO A CA 1
ATOM 798 C C . PRO A 1 102 ? 14.028 13.523 -0.600 1.00 80.44 102 PRO A C 1
ATOM 800 O O . PRO A 1 102 ? 13.710 14.372 0.230 1.00 80.44 102 PRO A O 1
ATOM 803 N N . GLY A 1 103 ? 13.461 13.462 -1.805 1.00 88.56 103 GLY A N 1
ATOM 804 C CA . GLY A 1 103 ? 12.419 14.362 -2.290 1.00 88.56 103 GLY A CA 1
ATOM 805 C C . GLY A 1 103 ? 11.107 14.301 -1.501 1.00 88.56 103 GLY A C 1
ATOM 806 O O . GLY A 1 103 ? 10.774 13.308 -0.846 1.00 88.56 103 GLY A O 1
ATOM 807 N N . ASP A 1 104 ? 10.342 15.394 -1.584 1.00 89.19 104 ASP A N 1
ATOM 808 C CA . ASP A 1 104 ? 9.038 15.538 -0.922 1.00 89.19 104 ASP A CA 1
ATOM 809 C C . ASP A 1 104 ? 7.921 14.739 -1.608 1.00 89.19 104 ASP A C 1
ATOM 811 O O . ASP A 1 104 ? 6.899 14.443 -0.985 1.00 89.19 104 ASP A O 1
ATOM 815 N N . LEU A 1 105 ? 8.110 14.382 -2.879 1.00 92.19 105 LEU A N 1
ATOM 816 C CA . LEU A 1 105 ? 7.219 13.527 -3.652 1.00 92.19 105 LEU A CA 1
ATOM 817 C C . LEU A 1 105 ? 7.954 12.229 -3.973 1.00 92.19 105 LEU A C 1
ATOM 819 O O . LEU A 1 105 ? 9.018 12.264 -4.581 1.00 92.19 105 LEU A O 1
ATOM 823 N N . LEU A 1 106 ? 7.374 11.102 -3.576 1.00 91.75 106 LEU A N 1
ATOM 824 C CA . LEU A 1 106 ? 7.924 9.778 -3.819 1.00 91.75 106 LEU A CA 1
ATOM 825 C C . LEU A 1 106 ? 7.202 9.124 -4.990 1.00 91.75 106 LEU A C 1
ATOM 827 O O . LEU A 1 106 ? 5.969 9.111 -5.039 1.00 91.75 106 LEU A O 1
ATOM 831 N N . GLU A 1 107 ? 7.979 8.548 -5.902 1.00 90.06 107 GLU A N 1
ATOM 832 C CA . GLU A 1 107 ? 7.480 7.621 -6.909 1.00 90.06 107 GLU A CA 1
ATOM 833 C C . GLU A 1 107 ? 7.729 6.195 -6.435 1.00 90.06 107 GLU A C 1
ATOM 835 O O . GLU A 1 107 ? 8.838 5.832 -6.046 1.00 90.06 107 GLU A O 1
ATOM 840 N N . VAL A 1 108 ? 6.676 5.389 -6.450 1.00 89.69 108 VAL A N 1
ATOM 841 C CA . VAL A 1 108 ? 6.717 4.030 -5.938 1.00 89.69 108 VAL A CA 1
ATOM 842 C C . VAL A 1 108 ? 6.139 3.091 -6.977 1.00 89.69 108 VAL A C 1
ATOM 844 O O . VAL A 1 108 ? 5.014 3.273 -7.443 1.00 89.69 108 VAL A O 1
ATOM 847 N N . GLU A 1 109 ? 6.921 2.083 -7.341 1.00 88.94 109 GLU A N 1
ATOM 848 C CA . GLU A 1 109 ? 6.550 1.087 -8.336 1.00 88.94 109 GLU A CA 1
ATOM 849 C C . GLU A 1 109 ? 6.131 -0.212 -7.655 1.00 88.94 109 GLU A C 1
ATOM 851 O O . GLU A 1 109 ? 6.800 -0.698 -6.744 1.00 88.94 109 GLU A O 1
ATOM 856 N N . LEU A 1 110 ? 5.017 -0.785 -8.103 1.00 86.69 110 LEU A N 1
ATOM 857 C CA . LEU A 1 110 ? 4.533 -2.070 -7.618 1.00 86.69 110 LEU A CA 1
ATOM 858 C C . LEU A 1 110 ? 3.901 -2.882 -8.753 1.00 86.69 110 LEU A C 1
ATOM 860 O O . LEU A 1 110 ? 3.379 -2.306 -9.709 1.00 86.69 110 LEU A O 1
ATOM 864 N N . PRO A 1 111 ? 3.905 -4.222 -8.673 1.00 85.06 111 PRO A N 1
ATOM 865 C CA . PRO A 1 111 ? 3.159 -5.046 -9.612 1.00 85.06 111 PRO A CA 1
ATOM 866 C C . PRO A 1 111 ? 1.663 -4.700 -9.595 1.00 85.06 111 PRO A C 1
ATOM 868 O O . PRO A 1 111 ? 1.073 -4.476 -8.542 1.00 85.06 111 PRO A O 1
ATOM 871 N N . GLU A 1 112 ? 1.014 -4.732 -10.752 1.00 82.50 112 GLU A N 1
ATOM 872 C CA . GLU A 1 112 ? -0.427 -4.503 -10.911 1.00 82.50 112 GLU A CA 1
ATOM 873 C C . GLU A 1 112 ? -1.269 -5.498 -10.094 1.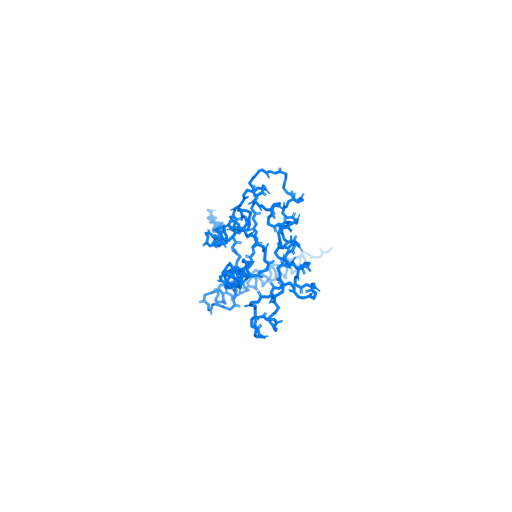00 82.50 112 GLU A C 1
ATOM 875 O O . GLU A 1 112 ? -2.310 -5.151 -9.532 1.00 82.50 112 GLU A O 1
ATOM 880 N N . VAL A 1 113 ? -0.777 -6.731 -9.956 1.00 82.00 113 VAL A N 1
ATOM 881 C CA . VAL A 1 113 ? -1.386 -7.740 -9.080 1.00 82.00 113 VAL A CA 1
ATOM 882 C C . VAL A 1 113 ? -1.342 -7.278 -7.621 1.00 82.00 113 VAL A C 1
ATOM 884 O O . VAL A 1 113 ? -2.360 -7.331 -6.939 1.00 82.00 113 VAL A O 1
ATOM 887 N N . ALA A 1 114 ? -0.208 -6.732 -7.171 1.00 82.00 114 ALA A N 1
ATOM 888 C CA . ALA A 1 114 ? -0.061 -6.194 -5.820 1.00 82.00 114 ALA A CA 1
ATOM 889 C C . ALA A 1 114 ? -0.918 -4.937 -5.601 1.00 82.00 114 ALA A C 1
ATOM 891 O O . ALA A 1 114 ? -1.437 -4.739 -4.508 1.00 82.00 114 ALA A O 1
ATOM 892 N N . LYS A 1 115 ? -1.127 -4.107 -6.636 1.00 85.75 115 LYS A N 1
ATOM 893 C CA . LYS A 1 115 ? -2.081 -2.981 -6.597 1.00 85.75 115 LYS A CA 1
ATOM 894 C C . LYS A 1 115 ? -3.501 -3.477 -6.326 1.00 85.75 115 LYS A C 1
ATOM 896 O O . LYS A 1 115 ? -4.197 -2.901 -5.492 1.00 85.75 115 LYS A O 1
ATOM 901 N N . THR A 1 116 ? -3.922 -4.522 -7.036 1.00 83.12 116 THR A N 1
ATOM 902 C CA . THR A 1 116 ? -5.262 -5.114 -6.890 1.00 83.12 116 THR A CA 1
ATOM 903 C C . THR A 1 116 ? -5.428 -5.704 -5.493 1.00 83.12 116 THR A C 1
ATOM 905 O O . THR A 1 116 ? -6.326 -5.299 -4.764 1.00 83.12 116 THR A O 1
ATOM 908 N N . GLU A 1 117 ? -4.483 -6.548 -5.075 1.00 84.56 117 GLU A N 1
ATOM 909 C CA . GLU A 1 117 ? -4.458 -7.157 -3.742 1.00 84.56 117 GLU A CA 1
ATOM 910 C C . GLU A 1 117 ? -4.480 -6.108 -2.622 1.00 84.56 117 GLU A C 1
ATOM 912 O O . GLU A 1 117 ? -5.232 -6.232 -1.656 1.00 84.56 117 GLU A O 1
ATOM 917 N N . LEU A 1 118 ? -3.692 -5.039 -2.760 1.00 84.88 118 LEU A N 1
ATOM 918 C CA . LEU A 1 118 ? -3.662 -3.954 -1.787 1.00 84.88 118 LEU A CA 1
ATOM 919 C C . LEU A 1 118 ? -4.974 -3.174 -1.750 1.00 84.88 118 LEU A C 1
ATOM 921 O O . LEU A 1 118 ? -5.447 -2.836 -0.670 1.00 84.88 118 LEU A O 1
ATOM 925 N N . THR A 1 119 ? -5.569 -2.894 -2.909 1.00 86.62 119 THR A N 1
ATOM 926 C CA . THR A 1 119 ? -6.858 -2.196 -2.986 1.00 86.62 119 THR A CA 1
ATOM 927 C C . THR A 1 119 ? -7.948 -3.005 -2.288 1.00 86.62 119 THR A C 1
ATOM 929 O O . THR A 1 119 ? -8.678 -2.454 -1.461 1.00 86.62 119 THR A O 1
ATOM 932 N N . ASP A 1 120 ? -8.012 -4.309 -2.561 1.00 83.81 120 ASP A N 1
ATOM 933 C CA . ASP A 1 120 ? -8.981 -5.214 -1.947 1.00 83.81 120 ASP A CA 1
ATOM 934 C C . ASP A 1 120 ? -8.774 -5.284 -0.430 1.00 83.81 120 ASP A C 1
ATOM 936 O O . ASP A 1 120 ? -9.718 -5.073 0.332 1.00 83.81 120 ASP A O 1
ATOM 940 N N . ARG A 1 121 ? -7.533 -5.471 0.036 1.00 84.88 121 ARG A N 1
ATOM 941 C CA . ARG A 1 121 ? -7.227 -5.497 1.476 1.00 84.88 121 ARG A CA 1
ATOM 942 C C . ARG A 1 121 ? -7.583 -4.192 2.179 1.00 84.88 121 ARG A C 1
ATOM 944 O O . ARG A 1 121 ? -8.243 -4.225 3.215 1.00 84.88 121 ARG A O 1
ATOM 951 N N . LEU A 1 122 ? -7.184 -3.046 1.625 1.00 83.38 122 LEU A N 1
ATOM 952 C CA . LEU A 1 122 ? -7.493 -1.740 2.212 1.00 83.38 122 LEU A CA 1
ATOM 953 C C . LEU A 1 122 ? -9.002 -1.493 2.274 1.00 83.38 122 LEU A C 1
ATOM 955 O O . LEU A 1 122 ? -9.472 -0.917 3.248 1.00 83.38 122 LEU A O 1
ATOM 959 N N . SER A 1 123 ? -9.773 -1.981 1.297 1.00 82.44 123 SER A N 1
ATOM 960 C CA . SER A 1 123 ? -11.236 -1.853 1.313 1.00 82.44 123 SER A CA 1
ATOM 961 C C . SER A 1 123 ? -11.908 -2.595 2.474 1.00 82.44 123 SER A C 1
ATOM 963 O O . SER A 1 123 ? -12.973 -2.176 2.925 1.00 82.44 123 SER A O 1
ATOM 965 N N . VAL A 1 124 ? -11.281 -3.661 2.986 1.00 80.44 124 VAL A N 1
ATOM 966 C CA . VAL A 1 124 ? -11.771 -4.397 4.159 1.00 80.44 124 VAL A CA 1
ATOM 967 C C . VAL A 1 124 ? -11.220 -3.814 5.460 1.00 80.44 124 VAL A C 1
ATOM 969 O O . VAL A 1 124 ? -11.944 -3.705 6.448 1.00 80.44 124 VAL A O 1
ATOM 972 N N . LEU A 1 125 ? -9.955 -3.388 5.464 1.00 78.56 125 LEU A N 1
ATOM 973 C CA . LEU A 1 125 ? -9.306 -2.830 6.650 1.00 78.56 125 LEU A CA 1
ATOM 974 C C . LEU A 1 125 ? -9.810 -1.434 7.024 1.00 78.56 125 LEU A C 1
ATOM 976 O O . LEU A 1 125 ? -9.820 -1.099 8.208 1.00 78.56 125 LEU A O 1
ATOM 980 N N . ASP A 1 126 ? -10.219 -0.621 6.052 1.00 80.06 126 ASP A N 1
ATOM 981 C CA . ASP A 1 126 ? -10.723 0.737 6.280 1.00 80.06 126 ASP A CA 1
ATOM 982 C C . ASP A 1 126 ? -11.950 0.774 7.219 1.00 80.06 126 ASP A C 1
ATOM 984 O O . ASP A 1 126 ? -11.878 1.413 8.272 1.00 80.06 126 ASP A O 1
ATOM 988 N N . PRO A 1 127 ? -13.036 0.013 6.967 1.00 76.62 127 PRO A N 1
ATOM 989 C CA . PRO A 1 127 ? -14.168 -0.048 7.894 1.00 76.62 127 PRO A CA 1
ATOM 990 C C . PRO A 1 127 ? -13.858 -0.796 9.203 1.00 76.62 127 PRO A C 1
ATOM 992 O O . PRO A 1 127 ? -14.569 -0.610 10.192 1.00 76.62 127 PRO A O 1
ATOM 995 N N . ALA A 1 128 ? -12.821 -1.641 9.231 1.00 72.94 128 ALA A N 1
ATOM 996 C CA . ALA A 1 128 ? -12.453 -2.453 10.392 1.00 72.94 128 ALA A CA 1
ATOM 997 C C . ALA A 1 128 ? -11.501 -1.738 11.375 1.00 72.94 128 ALA A C 1
ATOM 999 O O . ALA A 1 128 ? -11.429 -2.114 12.550 1.00 72.94 128 ALA A O 1
ATOM 1000 N N . ALA A 1 129 ? -10.795 -0.698 10.919 1.00 71.38 129 ALA A N 1
ATOM 1001 C CA . ALA A 1 129 ? -9.806 0.065 11.687 1.00 71.38 129 ALA A CA 1
ATOM 1002 C C . ALA A 1 129 ? -10.331 0.647 13.009 1.00 71.38 129 ALA A C 1
ATOM 1004 O O . ALA A 1 129 ? -9.669 0.462 14.038 1.00 71.38 129 ALA A O 1
ATOM 1005 N N . PRO A 1 130 ? -11.533 1.269 13.047 1.00 70.75 130 PRO A N 1
ATOM 1006 C CA . PRO A 1 130 ? -12.078 1.815 14.288 1.00 70.75 130 PRO A CA 1
ATOM 1007 C C . PRO A 1 130 ? -12.239 0.750 15.382 1.00 70.75 130 PRO A C 1
ATOM 1009 O O . PRO A 1 130 ? -12.027 1.036 16.560 1.00 70.75 130 PRO A O 1
ATOM 1012 N N . GLY A 1 131 ? -12.550 -0.497 15.003 1.00 66.31 131 GLY A N 1
ATOM 1013 C CA . GLY A 1 131 ? -12.648 -1.634 15.925 1.00 66.31 131 GLY A CA 1
ATOM 1014 C C . GLY A 1 131 ? -11.309 -2.053 16.545 1.00 66.31 131 GLY A C 1
ATOM 1015 O O . GLY A 1 131 ? -11.289 -2.605 17.641 1.00 66.31 131 GLY A O 1
ATOM 1016 N N . LEU A 1 132 ? -10.190 -1.729 15.888 1.00 64.25 132 LEU A N 1
ATOM 1017 C CA . LEU A 1 132 ? -8.823 -1.912 16.395 1.00 64.25 132 LEU A CA 1
ATOM 1018 C C . LEU A 1 132 ? -8.310 -0.690 17.178 1.00 64.25 132 LEU A C 1
ATOM 1020 O O . LEU A 1 132 ? -7.142 -0.636 17.580 1.00 64.25 132 LEU A O 1
ATOM 1024 N N . GLY A 1 133 ? -9.153 0.337 17.340 1.00 67.69 133 GLY A N 1
ATOM 1025 C CA . GLY A 1 133 ? -8.772 1.645 17.871 1.00 67.69 133 GLY A CA 1
ATOM 1026 C C . GLY A 1 133 ? -7.736 2.369 17.008 1.00 67.69 133 GLY A C 1
ATOM 1027 O O . GLY A 1 133 ? -7.019 3.231 17.524 1.00 67.69 133 GLY A O 1
ATOM 1028 N N . ILE A 1 134 ? -7.551 1.947 15.753 1.00 68.75 134 ILE A N 1
ATOM 1029 C CA . ILE A 1 134 ? -6.597 2.526 14.804 1.00 68.75 134 ILE A CA 1
ATOM 1030 C C . ILE A 1 134 ? -7.382 3.500 13.944 1.00 68.75 134 ILE A C 1
ATOM 1032 O O . ILE A 1 134 ? -8.337 3.110 13.277 1.00 68.75 134 ILE A O 1
ATOM 1036 N N . GLU A 1 135 ? -6.975 4.760 13.947 1.00 73.06 135 GLU A N 1
ATOM 1037 C CA . GLU A 1 135 ? -7.439 5.699 12.937 1.00 73.06 135 GLU A CA 1
ATOM 1038 C C . GLU A 1 135 ? -6.455 5.653 11.772 1.00 73.06 135 GLU A C 1
ATOM 1040 O O . GLU A 1 135 ? -5.278 5.993 11.933 1.00 73.06 135 GLU A O 1
ATOM 1045 N N . TRP A 1 136 ? -6.931 5.207 10.606 1.00 75.00 136 TRP A N 1
ATOM 1046 C CA . TRP A 1 136 ? -6.228 5.438 9.350 1.00 75.00 136 TRP A CA 1
ATOM 1047 C C . TRP A 1 136 ? -6.259 6.945 9.077 1.00 75.00 136 TRP A C 1
ATOM 1049 O O . TRP A 1 136 ? -7.192 7.483 8.487 1.00 75.00 136 TRP A O 1
ATOM 1059 N N . ASP A 1 137 ? -5.265 7.642 9.614 1.00 74.31 137 ASP A N 1
ATOM 1060 C CA . ASP A 1 137 ? -4.987 9.045 9.342 1.00 74.31 137 ASP A CA 1
ATOM 1061 C C . ASP A 1 137 ? -4.663 9.296 7.855 1.00 74.31 137 ASP A C 1
ATOM 1063 O O . ASP A 1 137 ? -4.693 8.402 7.000 1.00 74.31 137 ASP A O 1
ATOM 1067 N N . GLU A 1 138 ? -4.350 10.554 7.549 1.00 73.19 138 GLU A N 1
ATOM 1068 C CA . GLU A 1 138 ? -4.066 11.035 6.198 1.00 73.19 138 GLU A CA 1
ATOM 1069 C C . GLU A 1 138 ? -2.978 10.218 5.471 1.00 73.19 138 GLU A C 1
ATOM 1071 O O . GLU A 1 138 ? -3.036 10.102 4.250 1.00 73.19 138 GLU A O 1
ATOM 1076 N N . GLY A 1 139 ? -2.033 9.598 6.189 1.00 83.56 139 GLY A N 1
ATOM 1077 C CA . GLY A 1 139 ? -0.943 8.805 5.625 1.00 83.56 139 GLY A CA 1
ATOM 1078 C C . GLY A 1 139 ? -1.429 7.601 4.823 1.00 83.56 139 GLY A C 1
ATOM 1079 O O . GLY A 1 139 ? -1.211 7.540 3.609 1.00 83.56 139 GLY A O 1
ATOM 1080 N N . LEU A 1 140 ? -2.109 6.642 5.462 1.00 84.62 140 LEU A N 1
ATOM 1081 C CA . LEU A 1 140 ? -2.617 5.473 4.737 1.00 84.62 140 LEU A CA 1
ATOM 1082 C C . LEU A 1 140 ? -3.777 5.825 3.797 1.00 84.62 140 LEU A C 1
ATOM 1084 O O . LEU A 1 140 ? -3.895 5.220 2.731 1.00 84.62 140 LEU A O 1
ATOM 1088 N N . ALA A 1 141 ? -4.593 6.830 4.127 1.00 84.19 141 ALA A N 1
ATOM 1089 C CA . ALA A 1 141 ? -5.634 7.310 3.220 1.00 84.19 141 ALA A CA 1
ATOM 1090 C C . ALA A 1 141 ? -5.044 7.853 1.902 1.00 84.19 141 ALA A C 1
ATOM 1092 O O . ALA A 1 141 ? -5.570 7.575 0.819 1.00 84.19 141 ALA A O 1
ATOM 1093 N N . GLU A 1 142 ? -3.922 8.575 1.971 1.00 87.50 142 GLU A N 1
ATOM 1094 C CA . GLU A 1 142 ? -3.194 9.057 0.797 1.00 87.50 142 GLU A CA 1
ATOM 1095 C C . GLU A 1 142 ? -2.514 7.911 0.043 1.00 87.50 142 GLU A C 1
ATOM 1097 O O . GLU A 1 142 ? -2.577 7.892 -1.184 1.00 87.50 142 GLU A O 1
ATOM 1102 N N . VAL A 1 143 ? -1.955 6.909 0.732 1.00 88.12 143 VAL A N 1
ATOM 1103 C CA . VAL A 1 143 ? -1.461 5.684 0.074 1.00 88.12 143 VAL A CA 1
ATOM 1104 C C . VAL A 1 143 ? -2.595 4.990 -0.683 1.00 88.12 143 VAL A C 1
ATOM 1106 O O . VAL A 1 143 ? -2.444 4.674 -1.860 1.00 88.12 143 VAL A O 1
ATOM 1109 N N . ALA A 1 144 ? -3.759 4.810 -0.060 1.00 86.94 144 ALA A N 1
ATOM 1110 C CA . ALA A 1 144 ? -4.925 4.204 -0.697 1.00 86.94 144 ALA A CA 1
ATOM 1111 C C . ALA A 1 144 ? -5.402 5.015 -1.916 1.00 86.94 144 ALA A C 1
ATOM 1113 O O . ALA A 1 144 ? -5.795 4.453 -2.941 1.00 86.94 144 ALA A O 1
ATOM 1114 N N . ALA A 1 145 ? -5.374 6.348 -1.832 1.00 87.19 145 ALA A N 1
ATOM 1115 C CA . ALA A 1 145 ? -5.665 7.222 -2.964 1.00 87.19 145 ALA A CA 1
ATOM 1116 C C . ALA A 1 145 ? -4.630 7.063 -4.091 1.00 87.19 145 ALA A C 1
ATOM 1118 O O . ALA A 1 145 ? -5.023 6.837 -5.235 1.00 87.19 145 ALA A O 1
ATOM 1119 N N . ALA A 1 146 ? -3.339 7.090 -3.759 1.00 88.75 146 ALA A N 1
ATOM 1120 C CA . ALA A 1 146 ? -2.233 6.950 -4.700 1.00 88.75 146 ALA A CA 1
ATOM 1121 C C . ALA A 1 146 ? -2.257 5.596 -5.424 1.00 88.75 146 ALA A C 1
ATOM 1123 O O . ALA A 1 146 ? -2.044 5.538 -6.634 1.00 88.75 146 ALA A O 1
ATOM 1124 N N . VAL A 1 147 ? -2.586 4.516 -4.709 1.00 87.75 147 VAL A N 1
ATOM 1125 C CA . VAL A 1 147 ? -2.781 3.176 -5.279 1.00 87.75 147 VAL A CA 1
ATOM 1126 C C . VAL A 1 147 ? -3.950 3.179 -6.260 1.00 87.75 147 VAL A C 1
ATOM 1128 O O . VAL A 1 147 ? -3.807 2.670 -7.367 1.00 87.75 147 VAL A O 1
ATOM 1131 N N . ARG A 1 148 ? -5.095 3.789 -5.920 1.00 85.19 148 ARG A N 1
ATOM 1132 C CA . ARG A 1 148 ? -6.260 3.853 -6.825 1.00 85.19 148 ARG A CA 1
ATOM 1133 C C . ARG A 1 148 ? -5.961 4.614 -8.116 1.00 85.19 148 ARG A C 1
ATOM 1135 O O . ARG A 1 148 ? -6.435 4.209 -9.176 1.00 85.19 148 ARG A O 1
ATOM 1142 N N . THR A 1 149 ? -5.147 5.662 -8.039 1.00 84.75 149 THR A N 1
ATOM 1143 C CA . THR A 1 149 ? -4.720 6.458 -9.198 1.00 84.75 149 THR A CA 1
ATOM 1144 C C . THR A 1 149 ? -3.416 5.966 -9.830 1.00 84.75 149 THR A C 1
ATOM 1146 O O . THR A 1 149 ? -2.891 6.649 -10.701 1.00 84.75 149 THR A O 1
ATOM 1149 N N . ALA A 1 150 ? -2.872 4.817 -9.407 1.00 86.56 150 ALA A N 1
ATOM 1150 C CA . ALA A 1 150 ? -1.605 4.312 -9.924 1.00 86.56 150 ALA A CA 1
ATOM 1151 C C . ALA A 1 150 ? -1.715 3.983 -11.416 1.00 86.56 150 ALA A C 1
ATOM 1153 O O . ALA A 1 150 ? -2.604 3.224 -11.836 1.00 86.56 150 ALA A O 1
ATOM 1154 N N . GLU A 1 151 ? -0.789 4.538 -12.190 1.00 81.94 151 GLU A N 1
ATOM 1155 C CA . GLU A 1 151 ? -0.767 4.451 -13.644 1.00 81.94 151 GLU A CA 1
ATOM 1156 C C . GLU A 1 151 ? 0.101 3.273 -14.083 1.00 81.94 151 GLU A C 1
ATOM 1158 O O . GLU A 1 151 ? 1.163 3.017 -13.513 1.00 81.94 151 GLU A O 1
ATOM 1163 N N . LEU A 1 152 ? -0.359 2.535 -15.094 1.00 81.88 152 LEU A N 1
ATOM 1164 C CA . LEU A 1 152 ? 0.425 1.466 -15.699 1.00 81.88 152 LEU A CA 1
ATOM 1165 C C . LEU A 1 152 ? 1.657 2.069 -16.376 1.00 81.88 152 LEU A C 1
ATOM 1167 O O . LEU A 1 152 ? 1.528 2.941 -17.236 1.00 81.88 152 LEU A O 1
ATOM 1171 N N . LEU A 1 153 ? 2.838 1.557 -16.042 1.00 74.12 153 LEU A N 1
ATOM 1172 C CA . LEU A 1 153 ? 4.049 1.870 -16.783 1.00 74.12 153 LEU A CA 1
ATOM 1173 C C . LEU A 1 153 ? 3.995 1.136 -18.119 1.00 74.12 153 LEU A C 1
ATOM 1175 O O . LEU A 1 153 ? 4.309 -0.052 -18.229 1.00 74.12 153 LEU A O 1
ATOM 1179 N N . VAL A 1 154 ? 3.547 1.854 -19.144 1.00 62.53 154 VAL A N 1
ATOM 1180 C CA . VAL A 1 154 ? 3.741 1.440 -20.526 1.00 62.53 154 VAL A CA 1
ATOM 1181 C C . VAL A 1 154 ? 5.200 1.740 -20.841 1.00 62.53 154 VAL A C 1
ATOM 1183 O O . VAL A 1 154 ? 5.600 2.899 -20.862 1.00 62.53 154 VAL A O 1
ATOM 1186 N N . GLU A 1 155 ? 6.013 0.703 -21.044 1.00 55.38 155 GLU A N 1
ATOM 1187 C CA . GLU A 1 155 ? 7.286 0.884 -21.741 1.00 55.38 155 GLU A CA 1
ATOM 1188 C C . GLU A 1 155 ? 6.931 1.447 -23.123 1.00 55.38 155 GLU A C 1
ATOM 1190 O O . GLU A 1 155 ? 6.429 0.713 -23.978 1.00 55.38 155 GLU A O 1
ATOM 1195 N N . GLU A 1 156 ? 7.100 2.757 -23.317 1.00 47.56 156 GLU A N 1
ATOM 1196 C CA . GLU A 1 156 ? 7.165 3.333 -24.652 1.00 47.56 156 GLU A CA 1
ATOM 1197 C C . GLU A 1 156 ? 8.352 2.639 -25.322 1.00 47.56 156 GLU A C 1
ATOM 1199 O O . GLU A 1 156 ? 9.510 2.894 -24.995 1.00 47.56 156 GLU A O 1
ATOM 1204 N N . ASP A 1 157 ? 8.060 1.656 -26.181 1.00 49.09 157 ASP A N 1
ATOM 1205 C CA . ASP A 1 157 ? 9.035 1.152 -27.135 1.00 49.09 157 ASP A CA 1
ATOM 1206 C C . ASP A 1 157 ? 9.479 2.398 -27.915 1.00 49.09 157 ASP A C 1
ATOM 1208 O O . ASP A 1 157 ? 8.745 2.881 -28.777 1.00 49.09 157 ASP A O 1
ATOM 1212 N N . GLU A 1 158 ? 10.651 2.952 -27.587 1.00 45.28 158 GLU A N 1
ATOM 1213 C CA . GLU A 1 158 ? 11.389 3.789 -28.522 1.00 45.28 158 GLU A CA 1
ATOM 1214 C C . GLU A 1 158 ? 11.549 2.921 -29.772 1.00 45.28 158 GLU A C 1
ATOM 1216 O O . GLU A 1 158 ? 12.386 2.012 -29.837 1.00 45.28 158 GLU A O 1
ATOM 1221 N N . GLU A 1 159 ? 10.662 3.131 -30.746 1.00 46.66 159 GLU A N 1
ATOM 1222 C CA . GLU A 1 159 ? 10.892 2.743 -32.121 1.00 46.66 159 GLU A CA 1
ATOM 1223 C C . GLU A 1 159 ? 12.154 3.494 -32.529 1.00 46.66 159 GLU A C 1
ATOM 1225 O O . GLU A 1 159 ? 12.122 4.637 -32.975 1.00 46.66 159 GLU A O 1
ATOM 1230 N N . GLU A 1 160 ? 13.301 2.856 -32.295 1.00 46.97 160 GLU A N 1
ATOM 1231 C CA . GLU A 1 160 ? 14.557 3.202 -32.929 1.00 46.97 160 GLU A CA 1
ATOM 1232 C C . GLU A 1 160 ? 14.329 2.925 -34.418 1.00 46.97 160 GLU A C 1
ATOM 1234 O O . GLU A 1 160 ? 14.581 1.831 -34.937 1.00 46.97 160 GLU A O 1
ATOM 1239 N N . ASP A 1 161 ? 13.709 3.907 -35.072 1.00 44.78 161 ASP A N 1
ATOM 1240 C CA . ASP A 1 161 ? 13.471 3.974 -36.498 1.00 44.78 161 ASP A CA 1
ATOM 1241 C C . ASP A 1 161 ? 14.849 4.138 -37.137 1.00 44.78 161 ASP A C 1
ATOM 1243 O O . ASP A 1 161 ? 15.340 5.226 -37.440 1.00 44.78 161 ASP A O 1
ATOM 1247 N N . GLY A 1 162 ? 15.546 3.007 -37.240 1.00 44.59 162 GLY A N 1
ATOM 1248 C CA . GLY A 1 162 ? 16.749 2.838 -38.027 1.00 44.59 162 GLY A CA 1
ATOM 1249 C C . GLY A 1 162 ? 16.382 2.929 -39.500 1.00 44.59 162 GLY A C 1
ATOM 1250 O O . GLY A 1 162 ? 16.457 1.936 -40.224 1.00 44.59 162 GLY A O 1
ATOM 1251 N N . ALA A 1 163 ? 15.983 4.123 -39.934 1.00 48.38 163 ALA A N 1
ATOM 1252 C CA . ALA A 1 163 ? 16.019 4.535 -41.319 1.00 48.38 163 ALA A CA 1
ATOM 1253 C C . ALA A 1 163 ? 17.497 4.620 -41.736 1.00 48.38 163 ALA A C 1
ATOM 1255 O O . ALA A 1 163 ? 18.118 5.681 -41.721 1.00 48.38 163 ALA A O 1
ATOM 1256 N N . GLU A 1 164 ? 18.088 3.469 -42.065 1.00 46.25 164 GLU A N 1
ATOM 1257 C CA . GLU A 1 164 ? 19.302 3.427 -42.876 1.00 46.25 164 GLU A CA 1
ATOM 1258 C C . GLU A 1 164 ? 18.938 3.944 -44.278 1.00 46.25 164 GLU A C 1
ATOM 1260 O O . GLU A 1 164 ? 18.240 3.271 -45.041 1.00 46.25 164 GLU A O 1
ATOM 1265 N N . GLY A 1 165 ? 19.371 5.172 -44.574 1.00 36.25 165 GLY A N 1
ATOM 1266 C CA . GLY A 1 165 ? 19.538 5.681 -45.937 1.00 36.25 165 GLY A CA 1
ATOM 1267 C C . GLY A 1 165 ? 20.813 5.166 -46.594 1.00 36.25 165 GLY A C 1
ATOM 1268 O O . GLY A 1 165 ? 21.749 4.767 -45.863 1.00 36.25 165 GLY A O 1
#

pLDDT: mean 75.05, std 13.64, range [36.25, 93.56]

Secondary structure (DSSP, 8-state):
--HHHHHHHHHHHHHHHHHHHHHHHHHHHHHHHHHHTTSS--EEEEEEEHHHHHHHHHHHHHHHHHHHSTT--TT--HHHHHS----HHHHHHHHHHHHH--SSEEEEEEEHHHHHHHHHHHHHHHHHGGGGT----HHHHHHHHHHHTPEE-------------

Radius of gyration: 24.51 Å; chains: 1; bounding box: 62×34×69 Å